Protein AF-A0A0D6L8Y7-F1 (afdb_monomer_lite)

Secondary structure (DSSP, 8-state):
-----HHHHHHHHHHHHH--BTTBPPHHHHHHT-S---HHHHHTT--SS-STTHHHHHT--S--S-SS---PPPGGGG-S--EEEEE-TTTTTSSS---EEEEES--SEE---TTTS-HHHHTHHHHHHHHHHHHHHH-GGGGT--TTT-GGGGS--SS---TTSS-----

Organism: NCBI:txid53326

pLDDT: mean 81.98, std 11.63, range [31.14, 92.31]

InterPro domains:
  IPR000726 Glycoside hydrolase, family 19, catalytic [PF00182] (4-63)
  IPR023346 Lysozyme-like domain superfamily [SSF53955] (5-70)

Sequence (171 aa):
MTKMDPPLAMLASLWFYMTPQPPKPSMHNIVIGDWRQSAKNRRAGFSGPIFGPTSLVINNECGGEDAEEPGMLDNFDAVQHNYSWQPDWGNMWKSAACDCEPAQYGGPLPYYDPKIYPSRFAKENDRNRLRCVYSIYKNPGMFRLDEGNAPCLKHKPRIALTKTGFRSGNL

Structure (mmCIF, N/CA/C/O backbone):
data_AF-A0A0D6L8Y7-F1
#
_entry.id   AF-A0A0D6L8Y7-F1
#
loop_
_atom_site.group_PDB
_atom_site.id
_atom_site.type_symbol
_atom_site.label_atom_id
_atom_site.label_alt_id
_atom_site.label_comp_id
_atom_site.label_asym_id
_atom_site.label_entity_id
_atom_site.label_seq_id
_atom_site.pdbx_PDB_ins_code
_atom_site.Cartn_x
_atom_site.Cartn_y
_atom_site.Cartn_z
_atom_site.occupancy
_atom_site.B_iso_or_equiv
_atom_site.auth_seq_id
_atom_site.auth_comp_id
_atom_site.auth_asym_id
_atom_site.auth_atom_id
_atom_site.pdbx_PDB_model_num
ATOM 1 N N . MET A 1 1 ? 30.171 12.194 9.953 1.00 43.72 1 MET A N 1
ATOM 2 C CA . MET A 1 1 ? 28.932 11.492 9.553 1.00 43.72 1 MET A CA 1
ATOM 3 C C . MET A 1 1 ? 28.390 10.796 10.798 1.00 43.72 1 MET A C 1
ATOM 5 O O . MET A 1 1 ? 28.904 9.758 11.178 1.00 43.72 1 MET A O 1
ATOM 9 N N . THR A 1 2 ? 27.496 11.442 11.548 1.00 62.97 2 THR A N 1
ATOM 10 C CA . THR A 1 2 ? 27.212 11.084 12.955 1.00 62.97 2 THR A CA 1
ATOM 11 C C . THR A 1 2 ? 25.719 10.937 13.218 1.00 62.97 2 THR A C 1
ATOM 13 O O . THR A 1 2 ? 25.128 11.744 13.926 1.00 62.97 2 THR A O 1
ATOM 16 N N . LYS A 1 3 ? 25.115 9.885 12.659 1.00 56.78 3 LYS A N 1
ATOM 17 C CA . LYS A 1 3 ? 23.929 9.221 13.223 1.00 56.78 3 LYS A CA 1
ATOM 18 C C . LYS A 1 3 ? 23.818 7.822 12.614 1.00 56.78 3 LYS A C 1
ATOM 20 O O . LYS A 1 3 ? 23.280 7.645 11.530 1.00 56.78 3 LYS A O 1
ATOM 25 N N . MET A 1 4 ? 24.394 6.845 13.307 1.00 65.56 4 MET A N 1
ATOM 26 C CA . MET A 1 4 ? 24.243 5.422 13.007 1.00 65.56 4 MET A CA 1
ATOM 27 C C . MET A 1 4 ? 23.155 4.896 13.933 1.00 65.56 4 MET A C 1
ATOM 29 O O . MET A 1 4 ? 23.449 4.401 15.013 1.00 65.56 4 MET A O 1
ATOM 33 N N . ASP A 1 5 ? 21.900 5.093 13.549 1.00 81.31 5 ASP A N 1
ATOM 34 C CA . ASP A 1 5 ? 20.795 4.307 14.089 1.00 81.31 5 ASP A CA 1
ATOM 35 C C . ASP A 1 5 ? 20.555 3.191 13.059 1.00 81.31 5 ASP A C 1
ATOM 37 O O . ASP A 1 5 ? 19.963 3.462 12.010 1.00 81.31 5 ASP A O 1
ATOM 41 N N . PRO A 1 6 ? 21.120 1.979 13.257 1.00 83.50 6 PRO A N 1
ATOM 42 C CA . PRO A 1 6 ? 21.091 0.939 12.232 1.00 83.50 6 PRO A CA 1
ATOM 43 C C . PRO A 1 6 ? 19.665 0.547 11.812 1.00 83.50 6 PRO A C 1
ATOM 45 O O . PRO A 1 6 ? 19.430 0.432 10.607 1.00 83.50 6 PRO A O 1
ATOM 48 N N . PRO A 1 7 ? 18.691 0.408 12.738 1.00 86.19 7 PRO A N 1
ATOM 49 C CA . PRO A 1 7 ? 17.283 0.280 12.376 1.00 86.19 7 PRO A CA 1
ATOM 50 C C . PRO A 1 7 ? 16.780 1.400 11.462 1.00 86.19 7 PRO A C 1
ATOM 52 O O . PRO A 1 7 ? 16.169 1.115 10.434 1.00 86.19 7 PRO A O 1
ATOM 55 N N . LEU A 1 8 ? 17.058 2.665 11.790 1.00 81.44 8 LEU A N 1
ATOM 56 C CA . LEU A 1 8 ? 16.591 3.796 10.987 1.00 81.44 8 LEU A CA 1
ATOM 57 C C . LEU A 1 8 ? 17.224 3.817 9.590 1.00 81.44 8 LEU A C 1
ATOM 59 O O . LEU A 1 8 ? 16.528 4.058 8.607 1.00 81.44 8 LEU A O 1
ATOM 63 N N . ALA A 1 9 ? 18.522 3.527 9.489 1.00 86.38 9 ALA A N 1
ATOM 64 C CA . ALA A 1 9 ? 19.220 3.439 8.210 1.00 86.38 9 ALA A CA 1
ATOM 65 C C . ALA A 1 9 ? 18.652 2.311 7.334 1.00 86.38 9 ALA A C 1
ATOM 67 O O . ALA A 1 9 ? 18.426 2.509 6.143 1.00 86.38 9 ALA A O 1
ATOM 68 N N . MET A 1 10 ? 18.351 1.149 7.924 1.00 87.38 10 MET A N 1
ATOM 69 C CA . MET A 1 10 ? 17.734 0.038 7.199 1.00 87.38 10 MET A CA 1
ATOM 70 C C . MET A 1 10 ? 16.315 0.379 6.727 1.00 87.38 10 MET A C 1
ATOM 72 O O . MET A 1 10 ? 15.960 0.089 5.587 1.00 87.38 10 MET A O 1
ATOM 76 N N . LEU A 1 11 ? 15.514 1.035 7.573 1.00 86.19 11 LEU A N 1
ATOM 77 C CA . LEU A 1 11 ? 14.171 1.489 7.204 1.00 86.19 11 LEU A CA 1
ATOM 78 C C . LEU A 1 11 ? 14.208 2.529 6.079 1.00 86.19 11 LEU A C 1
ATOM 80 O O . LEU A 1 11 ? 13.386 2.454 5.172 1.00 86.19 11 LEU A O 1
ATOM 84 N N . ALA A 1 12 ? 15.170 3.455 6.101 1.00 83.19 12 ALA A N 1
ATOM 85 C CA . ALA A 1 12 ? 15.354 4.434 5.033 1.00 83.19 12 ALA A CA 1
ATOM 86 C C . ALA A 1 12 ? 15.752 3.765 3.705 1.00 83.19 12 ALA A C 1
ATOM 88 O O . ALA A 1 12 ? 15.173 4.079 2.665 1.00 83.19 12 ALA A O 1
ATOM 89 N N . SER A 1 13 ? 16.674 2.798 3.740 1.00 87.81 13 SER A N 1
ATOM 90 C CA . SER A 1 13 ? 17.061 2.013 2.561 1.00 87.81 13 SER A CA 1
ATOM 91 C C . SER A 1 13 ? 15.894 1.199 2.003 1.00 87.81 13 SER A C 1
ATOM 93 O O . SER A 1 13 ? 15.681 1.176 0.793 1.00 87.81 13 SER A O 1
ATOM 95 N N . LEU A 1 14 ? 15.100 0.565 2.872 1.00 89.19 14 LEU A N 1
ATOM 96 C CA . LEU A 1 14 ? 13.915 -0.182 2.453 1.00 89.19 14 LEU A CA 1
ATOM 97 C C . LEU A 1 14 ? 12.847 0.748 1.873 1.00 89.19 14 LEU A C 1
ATOM 99 O O . LEU A 1 14 ? 12.248 0.434 0.850 1.00 89.19 14 LEU A O 1
ATOM 103 N N . TRP A 1 15 ? 12.633 1.908 2.490 1.00 84.06 15 TRP A N 1
ATOM 104 C CA . TRP A 1 15 ? 11.733 2.924 1.961 1.00 84.06 15 TRP A CA 1
ATOM 105 C C . TRP A 1 15 ? 12.163 3.366 0.558 1.00 84.06 15 TRP A C 1
ATOM 107 O O . TRP A 1 15 ? 11.332 3.358 -0.347 1.00 84.06 15 TRP A O 1
ATOM 117 N N . PHE A 1 16 ? 13.450 3.657 0.342 1.00 86.75 16 PHE A N 1
ATOM 118 C CA . PHE A 1 16 ? 13.981 4.003 -0.981 1.00 86.75 16 PHE A CA 1
ATOM 119 C C . PHE A 1 16 ? 13.784 2.866 -1.997 1.00 86.75 16 PHE A C 1
ATOM 121 O O . PHE A 1 16 ? 13.360 3.106 -3.123 1.00 86.75 16 PHE A O 1
ATOM 128 N N . TYR A 1 17 ? 14.030 1.619 -1.588 1.00 88.94 17 TYR A N 1
ATOM 129 C CA . TYR A 1 17 ? 13.876 0.438 -2.440 1.00 88.94 17 TYR A CA 1
ATOM 130 C C . TYR A 1 17 ? 12.418 0.186 -2.873 1.00 88.94 17 TYR A C 1
ATOM 132 O O . TYR A 1 17 ? 12.170 -0.240 -4.005 1.00 88.94 17 TYR A O 1
ATOM 140 N N . MET A 1 18 ? 11.457 0.456 -1.984 1.00 85.44 18 MET A N 1
ATOM 141 C CA . MET A 1 18 ? 10.030 0.183 -2.197 1.00 85.44 18 MET A CA 1
ATOM 142 C C . MET A 1 18 ? 9.260 1.355 -2.818 1.00 85.44 18 MET A C 1
ATOM 144 O O . MET A 1 18 ? 8.208 1.132 -3.414 1.00 85.44 18 MET A O 1
ATOM 148 N N . THR A 1 19 ? 9.749 2.589 -2.683 1.00 82.06 19 THR A N 1
ATOM 149 C CA . THR A 1 19 ? 8.983 3.788 -3.052 1.00 82.06 19 THR A CA 1
ATOM 150 C C . THR A 1 19 ? 9.302 4.227 -4.484 1.00 82.06 19 THR A C 1
ATOM 152 O O . THR A 1 19 ? 10.443 4.601 -4.759 1.00 82.06 19 THR A O 1
ATOM 155 N N . PRO A 1 20 ? 8.328 4.215 -5.413 1.00 83.69 20 PRO A N 1
ATOM 156 C CA . PRO A 1 20 ? 8.529 4.762 -6.752 1.00 83.69 20 PRO A CA 1
ATOM 157 C C . PRO A 1 20 ? 8.717 6.286 -6.688 1.00 83.69 20 PRO A C 1
ATOM 159 O O . PRO A 1 20 ? 8.063 6.970 -5.902 1.00 83.69 20 PRO A O 1
ATOM 162 N N . GLN A 1 21 ? 9.594 6.822 -7.536 1.00 77.88 21 GLN A N 1
ATOM 163 C CA . GLN A 1 21 ? 9.851 8.260 -7.664 1.00 77.88 21 GLN A CA 1
ATOM 164 C C . GLN A 1 21 ? 9.550 8.686 -9.104 1.00 77.88 21 GLN A C 1
ATOM 166 O O . GLN A 1 21 ? 10.441 8.573 -9.949 1.00 77.88 21 GLN A O 1
ATOM 171 N N . PRO A 1 22 ? 8.321 9.146 -9.416 1.00 77.75 22 PRO A N 1
ATOM 172 C CA . PRO A 1 22 ? 7.918 9.494 -10.776 1.00 77.75 22 PRO A CA 1
ATOM 173 C C . PRO A 1 22 ? 8.947 10.361 -11.520 1.00 77.75 22 PRO A C 1
ATOM 175 O O . PRO A 1 22 ? 9.400 11.359 -10.959 1.00 77.75 22 PRO A O 1
ATOM 178 N N . PRO A 1 23 ? 9.331 10.009 -12.764 1.00 81.56 23 PRO A N 1
ATOM 179 C CA . PRO A 1 23 ? 8.792 8.942 -13.617 1.00 81.56 23 PRO A CA 1
ATOM 180 C C . PRO A 1 23 ? 9.394 7.544 -13.381 1.00 81.56 23 PRO A C 1
ATOM 182 O O . PRO A 1 23 ? 9.039 6.623 -14.106 1.00 81.56 23 PRO A O 1
ATOM 185 N N . LYS A 1 24 ? 10.303 7.357 -12.415 1.00 85.56 24 LYS A N 1
ATOM 186 C CA . LYS A 1 24 ? 11.024 6.097 -12.166 1.00 85.56 24 LYS A CA 1
ATOM 187 C C . LYS A 1 24 ? 10.194 5.100 -11.330 1.00 85.56 24 LYS A C 1
ATOM 189 O O . LYS A 1 24 ? 9.625 5.496 -10.306 1.00 85.56 24 LYS A O 1
ATOM 194 N N . PRO A 1 25 ? 10.146 3.806 -11.707 1.00 87.25 25 PRO A N 1
ATOM 195 C CA . PRO A 1 25 ? 9.561 2.764 -10.862 1.00 87.25 25 PRO A CA 1
ATOM 196 C C . PRO A 1 25 ? 10.403 2.536 -9.594 1.00 87.25 25 PRO A C 1
ATOM 198 O O . PRO A 1 25 ? 11.556 2.964 -9.513 1.00 87.25 25 PRO A O 1
ATOM 201 N N . SER A 1 26 ? 9.843 1.842 -8.599 1.00 89.75 26 SER A N 1
ATOM 202 C CA . SER A 1 26 ? 10.626 1.378 -7.447 1.00 89.75 26 SER A CA 1
ATOM 203 C C . SER A 1 26 ? 11.575 0.253 -7.867 1.00 89.75 26 SER A C 1
ATOM 205 O O . SER A 1 26 ? 11.269 -0.527 -8.772 1.00 89.75 26 SER A O 1
ATOM 207 N N . MET A 1 27 ? 12.720 0.123 -7.190 1.00 91.12 27 MET A N 1
ATOM 208 C CA . MET A 1 27 ? 13.654 -0.977 -7.462 1.00 91.12 27 MET A CA 1
ATOM 209 C C . MET A 1 27 ? 12.995 -2.341 -7.236 1.00 91.12 27 MET A C 1
ATOM 211 O O . MET A 1 27 ? 13.237 -3.274 -8.000 1.00 91.12 27 MET A O 1
ATOM 215 N N . HIS A 1 28 ? 12.134 -2.442 -6.220 1.00 90.81 28 HIS A N 1
ATOM 216 C CA . HIS A 1 28 ? 11.338 -3.636 -5.960 1.00 90.81 28 HIS A CA 1
ATOM 217 C C . HIS A 1 28 ? 10.530 -4.064 -7.189 1.00 90.81 28 HIS A C 1
ATOM 219 O O . HIS A 1 28 ? 10.652 -5.207 -7.620 1.00 90.81 28 HIS A O 1
ATOM 225 N N . ASN A 1 29 ? 9.774 -3.143 -7.793 1.00 88.25 29 ASN A N 1
ATOM 226 C CA . ASN A 1 29 ? 8.924 -3.419 -8.951 1.00 88.25 29 ASN A CA 1
ATOM 227 C C . ASN A 1 29 ? 9.716 -3.926 -10.162 1.00 88.25 29 ASN A C 1
ATOM 229 O O . ASN A 1 29 ? 9.287 -4.864 -10.829 1.00 88.25 29 ASN A O 1
ATOM 233 N N . ILE A 1 30 ? 10.910 -3.379 -10.404 1.00 89.38 30 ILE A N 1
ATOM 234 C CA . ILE A 1 30 ? 11.794 -3.851 -11.480 1.00 89.38 30 ILE A CA 1
ATOM 235 C C . ILE A 1 30 ? 12.240 -5.298 -11.217 1.00 89.38 30 ILE A C 1
ATOM 237 O O . ILE A 1 30 ? 12.160 -6.155 -12.100 1.00 89.38 30 ILE A O 1
ATOM 241 N N . VAL A 1 31 ? 12.670 -5.585 -9.984 1.00 90.06 31 VAL A N 1
ATOM 242 C CA . VAL A 1 31 ? 13.193 -6.902 -9.592 1.00 90.06 31 VAL A CA 1
ATOM 243 C C . VAL A 1 31 ? 12.109 -7.976 -9.586 1.00 90.06 31 VAL A C 1
ATOM 245 O O . VAL A 1 31 ? 12.412 -9.116 -9.922 1.00 90.06 31 VAL A O 1
ATOM 248 N N . ILE A 1 32 ? 10.859 -7.642 -9.254 1.00 87.88 32 ILE A N 1
ATOM 249 C CA . ILE A 1 32 ? 9.738 -8.594 -9.339 1.00 87.88 32 ILE A CA 1
ATOM 250 C C . ILE A 1 32 ? 9.106 -8.658 -10.740 1.00 87.88 32 ILE A C 1
ATOM 252 O O . ILE A 1 32 ? 8.267 -9.519 -10.987 1.00 87.88 32 ILE A O 1
ATOM 256 N N . GLY A 1 33 ? 9.517 -7.780 -11.663 1.00 86.69 33 GLY A N 1
ATOM 257 C CA . GLY A 1 33 ? 9.008 -7.714 -13.036 1.00 86.69 33 GLY A CA 1
ATOM 258 C C . GLY A 1 33 ? 7.695 -6.943 -13.214 1.00 86.69 33 GLY A C 1
ATOM 259 O O . GLY A 1 33 ? 7.149 -6.940 -14.313 1.00 86.69 33 GLY A O 1
ATOM 260 N N . ASP A 1 34 ? 7.223 -6.260 -12.173 1.00 85.06 34 ASP A N 1
ATOM 261 C CA . ASP A 1 34 ? 5.985 -5.473 -12.140 1.00 85.06 34 ASP A CA 1
ATOM 262 C C . ASP A 1 34 ? 6.251 -3.994 -12.475 1.00 85.06 34 ASP A C 1
ATOM 264 O O . ASP A 1 34 ? 6.086 -3.081 -11.664 1.00 85.06 34 ASP A O 1
ATOM 268 N N . TRP A 1 35 ? 6.774 -3.755 -13.677 1.00 86.44 35 TRP A N 1
ATOM 269 C CA . TRP A 1 35 ? 7.117 -2.424 -14.180 1.00 86.44 35 TRP A CA 1
ATOM 270 C C . TRP A 1 35 ? 6.851 -2.338 -15.685 1.00 86.44 35 TRP A C 1
ATOM 272 O O . TRP A 1 35 ? 6.948 -3.332 -16.412 1.00 86.44 35 TRP A O 1
ATOM 282 N N . ARG A 1 36 ? 6.505 -1.145 -16.176 1.00 86.62 36 ARG A N 1
ATOM 283 C CA . ARG A 1 36 ? 6.098 -0.934 -17.570 1.00 86.62 36 ARG A CA 1
ATOM 284 C C . ARG A 1 36 ? 7.318 -0.639 -18.436 1.00 86.62 36 ARG A C 1
ATOM 286 O O . ARG A 1 36 ? 7.711 0.509 -18.591 1.00 86.62 36 ARG A O 1
ATOM 293 N N . GLN A 1 37 ? 7.920 -1.652 -19.048 1.00 84.75 37 GLN A N 1
ATOM 294 C CA . GLN A 1 37 ? 9.142 -1.427 -19.830 1.00 84.75 37 GLN A CA 1
ATOM 295 C C . GLN A 1 37 ? 8.871 -0.555 -21.067 1.00 84.75 37 GLN A C 1
ATOM 297 O O . GLN A 1 37 ? 7.936 -0.824 -21.832 1.00 84.75 37 GLN A O 1
ATOM 302 N N . SER A 1 38 ? 9.708 0.454 -21.314 1.00 86.88 38 SER A N 1
ATOM 303 C CA . SER A 1 38 ? 9.662 1.219 -22.566 1.00 86.88 38 SER A CA 1
ATOM 304 C C . SER A 1 38 ? 10.130 0.380 -23.755 1.00 86.88 38 SER A C 1
ATOM 306 O O . SER A 1 38 ? 10.745 -0.684 -23.612 1.00 86.88 38 SER A O 1
ATOM 308 N N . ALA A 1 39 ? 9.860 0.859 -24.970 1.00 87.69 39 ALA A N 1
ATOM 309 C CA . ALA A 1 39 ? 10.358 0.204 -26.175 1.00 87.69 39 ALA A CA 1
ATOM 310 C C . ALA A 1 39 ? 11.897 0.165 -26.220 1.00 87.69 39 ALA A C 1
ATOM 312 O O . ALA A 1 39 ? 12.460 -0.824 -26.694 1.00 87.69 39 ALA A O 1
ATOM 313 N N . LYS A 1 40 ? 12.571 1.201 -25.702 1.00 88.12 40 LYS A N 1
ATOM 314 C CA . LYS A 1 40 ? 14.035 1.263 -25.610 1.00 88.12 40 LYS A CA 1
ATOM 315 C C . LYS A 1 40 ? 14.566 0.247 -24.600 1.00 88.12 40 LYS A C 1
ATOM 317 O O . LYS A 1 40 ? 15.442 -0.537 -24.955 1.00 88.12 40 LYS A O 1
ATOM 322 N N . ASN A 1 41 ? 13.964 0.179 -23.411 1.00 88.06 41 ASN A N 1
ATOM 323 C CA . ASN A 1 41 ? 14.317 -0.809 -22.391 1.00 88.06 41 ASN A CA 1
ATOM 324 C C . ASN A 1 41 ? 14.145 -2.247 -22.913 1.00 88.06 41 ASN A C 1
ATOM 326 O O . ASN A 1 41 ? 15.068 -3.052 -22.811 1.00 88.06 41 ASN A O 1
ATOM 330 N N . ARG A 1 42 ? 13.031 -2.556 -23.594 1.00 87.25 42 ARG A N 1
ATOM 331 C CA . ARG A 1 42 ? 12.829 -3.881 -24.213 1.00 87.25 42 ARG A CA 1
ATOM 332 C C . ARG A 1 42 ? 13.878 -4.219 -25.274 1.00 87.25 42 ARG A C 1
ATOM 334 O O . ARG A 1 42 ? 14.353 -5.349 -25.310 1.00 87.25 42 ARG A O 1
ATOM 341 N N . ARG A 1 43 ? 14.256 -3.261 -26.130 1.00 87.75 43 ARG A N 1
ATOM 342 C CA . ARG A 1 43 ? 15.302 -3.458 -27.156 1.00 87.75 43 ARG A CA 1
ATOM 343 C C . ARG A 1 43 ? 16.686 -3.672 -26.548 1.00 87.75 43 ARG A C 1
ATOM 345 O O . ARG A 1 43 ? 17.476 -4.413 -27.119 1.00 87.75 43 ARG A O 1
ATOM 352 N N . ALA A 1 44 ? 16.955 -3.057 -25.399 1.00 86.31 44 ALA A N 1
ATOM 353 C CA . ALA A 1 44 ? 18.181 -3.250 -24.631 1.00 86.31 44 ALA A CA 1
ATOM 354 C C . ALA A 1 44 ? 18.202 -4.569 -23.826 1.00 86.31 44 ALA A C 1
ATOM 356 O O . ALA A 1 44 ? 19.180 -4.852 -23.143 1.00 86.31 44 ALA A O 1
ATOM 357 N N . GLY A 1 45 ? 17.143 -5.386 -23.895 1.00 86.50 45 GLY A N 1
ATOM 358 C CA . GLY A 1 45 ? 17.030 -6.642 -23.144 1.00 86.50 45 GLY A CA 1
ATOM 359 C C . GLY A 1 45 ? 16.511 -6.477 -21.712 1.00 86.50 45 GLY A C 1
ATOM 360 O O . GLY A 1 45 ? 16.428 -7.454 -20.970 1.00 86.50 45 GLY A O 1
ATOM 361 N N . PHE A 1 46 ? 16.108 -5.269 -21.315 1.00 88.69 46 PHE A N 1
ATOM 362 C CA . PHE A 1 46 ? 15.507 -5.003 -20.013 1.00 88.69 46 PHE A CA 1
ATOM 363 C C . PHE A 1 46 ? 14.007 -5.315 -20.049 1.00 88.69 46 PHE A C 1
ATOM 365 O O . PHE A 1 46 ? 13.172 -4.442 -20.284 1.00 88.69 46 PHE A O 1
ATOM 372 N N . SER A 1 47 ? 13.666 -6.588 -19.840 1.00 85.81 47 SER A N 1
ATOM 373 C CA . SER A 1 47 ? 12.283 -7.079 -19.779 1.00 85.81 47 SER A CA 1
ATOM 374 C C . SER A 1 47 ? 12.088 -8.066 -18.629 1.00 85.81 47 SER A C 1
ATOM 376 O O . SER A 1 47 ? 13.014 -8.798 -18.285 1.00 85.81 47 SER A O 1
ATOM 378 N N . GLY A 1 48 ? 10.886 -8.089 -18.044 1.00 86.19 48 GLY A N 1
ATOM 379 C CA . GLY A 1 48 ? 10.563 -8.977 -16.926 1.00 86.19 48 GLY A CA 1
ATOM 380 C C . GLY A 1 48 ? 11.326 -8.642 -15.632 1.00 86.19 48 GLY A C 1
ATOM 381 O O . GLY A 1 48 ? 11.703 -7.481 -15.433 1.00 86.19 48 GLY A O 1
ATOM 382 N N . PRO A 1 49 ? 11.522 -9.635 -14.743 1.00 89.69 49 PRO A N 1
ATOM 383 C CA . PRO A 1 49 ? 12.325 -9.514 -13.522 1.00 89.69 49 PRO A CA 1
ATOM 384 C C . PRO A 1 49 ? 13.817 -9.338 -13.860 1.00 89.69 49 PRO A C 1
ATOM 386 O O . PRO A 1 49 ? 14.479 -10.293 -14.269 1.00 89.69 49 PRO A O 1
ATOM 389 N N . ILE A 1 50 ? 14.361 -8.123 -13.729 1.00 89.25 50 ILE A N 1
ATOM 390 C CA . ILE A 1 50 ? 15.734 -7.805 -14.169 1.00 89.25 50 ILE A CA 1
ATOM 391 C C . ILE A 1 50 ? 16.410 -6.791 -13.233 1.00 89.25 50 ILE A C 1
ATOM 393 O O . ILE A 1 50 ? 15.779 -5.860 -12.751 1.00 89.25 50 ILE A O 1
ATOM 397 N N . PHE A 1 51 ? 17.709 -6.947 -12.959 1.00 88.69 51 PHE A N 1
ATOM 398 C CA . PHE A 1 51 ? 18.428 -6.056 -12.034 1.00 88.69 51 PHE A CA 1
ATOM 399 C C . PHE A 1 51 ? 18.937 -4.762 -12.686 1.00 88.69 51 PHE A C 1
ATOM 401 O O . PHE A 1 51 ? 18.939 -3.724 -12.032 1.00 88.69 51 PHE A O 1
ATOM 408 N N . GLY A 1 52 ? 19.343 -4.804 -13.961 1.00 87.25 52 GLY A N 1
ATOM 409 C CA . GLY A 1 52 ? 20.013 -3.690 -14.659 1.00 87.25 52 GLY A CA 1
ATOM 410 C C . GLY A 1 52 ? 19.345 -2.321 -14.456 1.00 87.25 52 GLY A C 1
ATOM 411 O O . GLY A 1 52 ? 19.977 -1.433 -13.888 1.00 87.25 52 GLY A O 1
ATOM 412 N N . PRO A 1 53 ? 18.042 -2.175 -14.765 1.00 88.56 53 PRO A N 1
ATOM 413 C CA . PRO A 1 53 ? 17.331 -0.903 -14.647 1.00 88.56 53 PRO A CA 1
ATOM 414 C C . PRO A 1 53 ? 17.252 -0.313 -13.233 1.00 88.56 53 PRO A C 1
ATOM 416 O O . PRO A 1 53 ? 16.936 0.864 -13.077 1.00 88.56 53 PRO A O 1
ATOM 419 N N . THR A 1 54 ? 17.567 -1.083 -12.184 1.00 86.56 54 THR A N 1
ATOM 420 C CA . THR A 1 54 ? 17.683 -0.530 -10.826 1.00 86.56 54 THR A CA 1
ATOM 421 C C . THR A 1 54 ? 18.850 0.456 -10.693 1.00 86.56 54 THR A C 1
ATOM 423 O O . THR A 1 54 ? 18.768 1.373 -9.875 1.00 86.56 54 THR A O 1
ATOM 426 N N . SER A 1 55 ? 19.881 0.347 -11.543 1.00 86.00 55 SER A N 1
ATOM 427 C CA . SER A 1 55 ? 20.992 1.306 -11.611 1.00 86.00 55 SER A CA 1
ATOM 428 C C . SER A 1 55 ? 20.483 2.715 -11.920 1.00 86.00 55 SER A C 1
ATOM 430 O O . SER A 1 55 ? 20.847 3.666 -11.230 1.00 86.00 55 SER A O 1
ATOM 432 N N . LEU A 1 56 ? 19.541 2.849 -12.863 1.00 85.38 56 LEU A N 1
ATOM 433 C CA . LEU A 1 56 ? 18.878 4.114 -13.204 1.00 85.38 56 LEU A CA 1
ATOM 434 C C . LEU A 1 56 ? 18.102 4.733 -12.027 1.00 85.38 56 LEU A C 1
ATOM 436 O O . LEU A 1 56 ? 18.039 5.964 -11.901 1.00 85.38 56 LEU A O 1
ATOM 440 N N . VAL A 1 57 ? 17.510 3.900 -11.162 1.00 84.00 57 VAL A N 1
ATOM 441 C CA . VAL A 1 57 ? 16.799 4.363 -9.957 1.00 84.00 57 VAL A CA 1
ATOM 442 C C . VAL A 1 57 ? 17.778 4.929 -8.934 1.00 84.00 57 VAL A C 1
ATOM 444 O O . VAL A 1 57 ? 17.520 6.004 -8.399 1.00 84.00 57 VAL A O 1
ATOM 447 N N . ILE A 1 58 ? 18.904 4.245 -8.706 1.00 86.19 58 ILE A N 1
ATOM 448 C CA . ILE A 1 58 ? 19.937 4.677 -7.759 1.00 86.19 58 ILE A CA 1
ATOM 449 C C . ILE A 1 58 ? 20.630 5.949 -8.261 1.00 86.19 58 ILE A C 1
ATOM 451 O O . ILE A 1 58 ? 20.550 6.980 -7.596 1.00 86.19 58 ILE A O 1
ATOM 455 N N . ASN A 1 59 ? 21.321 5.878 -9.406 1.00 83.38 59 ASN A N 1
ATOM 456 C CA . ASN A 1 59 ? 22.137 6.993 -9.907 1.00 83.38 59 ASN A CA 1
ATOM 457 C C . ASN A 1 59 ? 22.536 6.915 -11.400 1.00 83.38 59 ASN A C 1
ATOM 459 O O . ASN A 1 59 ? 23.373 7.684 -11.857 1.00 83.38 59 ASN A O 1
ATOM 463 N N . ASN A 1 60 ? 21.942 6.012 -12.181 1.00 84.12 60 ASN A N 1
ATOM 464 C CA . ASN A 1 60 ? 22.214 5.843 -13.613 1.00 84.12 60 ASN A CA 1
ATOM 465 C C . ASN A 1 60 ? 23.696 5.602 -13.961 1.00 84.12 60 ASN A C 1
ATOM 467 O O . ASN A 1 60 ? 24.267 6.289 -14.806 1.00 84.12 60 ASN A O 1
ATOM 471 N N . GLU A 1 61 ? 24.332 4.633 -13.303 1.00 82.00 61 GLU A N 1
ATOM 472 C CA . GLU A 1 61 ? 25.784 4.424 -13.423 1.00 82.00 61 GLU A CA 1
ATOM 473 C C . GLU A 1 61 ? 26.184 3.541 -14.613 1.00 82.00 61 GLU A C 1
ATOM 475 O O . GLU A 1 61 ? 27.330 3.590 -15.057 1.00 82.00 61 GLU A O 1
ATOM 480 N N . CYS A 1 62 ? 25.263 2.715 -15.123 1.00 78.31 62 CYS A N 1
ATOM 481 C CA . CYS A 1 62 ? 25.585 1.649 -16.080 1.00 78.31 62 CYS A CA 1
ATOM 482 C C . CYS A 1 62 ? 25.212 1.971 -17.536 1.00 78.31 62 CYS A C 1
ATOM 484 O O . CYS A 1 62 ? 25.843 1.430 -18.443 1.00 78.31 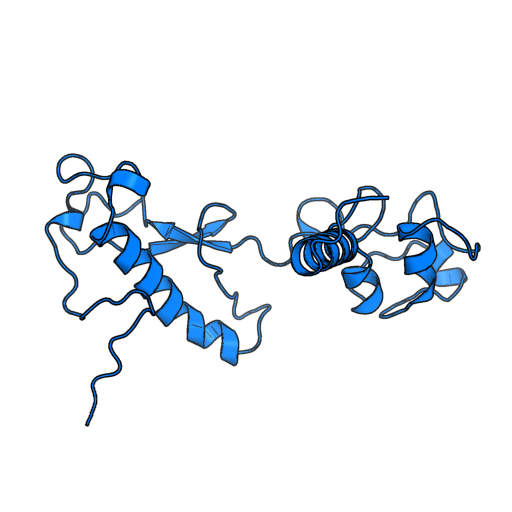62 CYS A O 1
ATOM 486 N N . GLY A 1 63 ? 24.259 2.880 -17.763 1.00 76.62 63 GLY A N 1
ATOM 487 C CA . GLY A 1 63 ? 23.838 3.319 -19.092 1.00 76.62 63 GLY A CA 1
ATOM 488 C C . GLY A 1 63 ? 23.115 2.244 -19.922 1.00 76.62 63 GLY A C 1
ATOM 489 O O . GLY A 1 63 ? 23.206 1.042 -19.687 1.00 76.62 63 GLY A O 1
ATOM 490 N N . GLY A 1 64 ? 22.399 2.694 -20.958 1.00 79.75 64 GLY A N 1
ATOM 491 C CA . GLY A 1 64 ? 21.595 1.831 -21.837 1.00 79.75 64 GLY A CA 1
ATOM 492 C C . GLY A 1 64 ? 20.110 1.791 -21.472 1.00 79.75 64 GLY A C 1
ATOM 493 O O . GLY A 1 64 ? 19.283 1.462 -22.324 1.00 79.75 64 GLY A O 1
ATOM 494 N N . GLU A 1 65 ? 19.754 2.203 -20.258 1.00 83.62 65 GLU A N 1
ATOM 495 C CA . GLU A 1 65 ? 18.372 2.365 -19.832 1.00 83.62 65 GLU A CA 1
ATOM 496 C C . GLU A 1 65 ? 17.693 3.577 -20.495 1.00 83.62 65 GLU A C 1
ATOM 498 O O . GLU A 1 65 ? 18.306 4.514 -21.033 1.00 83.62 65 GLU A O 1
ATOM 503 N N . ASP A 1 66 ? 16.369 3.557 -20.478 1.00 85.19 66 ASP A N 1
ATOM 504 C CA . ASP A 1 66 ? 15.548 4.689 -20.873 1.00 85.19 66 ASP A CA 1
ATOM 505 C C . ASP A 1 66 ? 15.369 5.674 -19.715 1.00 85.19 66 ASP A C 1
ATOM 507 O O . ASP A 1 66 ? 14.655 5.389 -18.758 1.00 85.19 66 ASP A O 1
ATOM 511 N N . ALA A 1 67 ? 16.031 6.830 -19.792 1.00 81.62 67 ALA A N 1
ATOM 512 C CA . ALA A 1 67 ? 15.903 7.883 -18.789 1.00 81.62 67 ALA A CA 1
ATOM 513 C C . ALA A 1 67 ? 14.601 8.693 -18.931 1.00 81.62 67 ALA A C 1
ATOM 515 O O . ALA A 1 67 ? 14.185 9.328 -17.962 1.00 81.62 67 ALA A O 1
ATOM 516 N N . GLU A 1 68 ? 13.974 8.676 -20.112 1.00 82.19 68 GLU A N 1
ATOM 517 C CA . GLU A 1 68 ? 12.745 9.423 -20.402 1.00 82.19 68 GLU A CA 1
ATOM 518 C C . GLU A 1 68 ? 11.515 8.597 -20.016 1.00 82.19 68 GLU A C 1
ATOM 520 O O . GLU A 1 68 ? 10.640 9.079 -19.298 1.00 82.19 68 GLU A O 1
ATOM 525 N N . GLU A 1 69 ? 11.502 7.318 -20.404 1.00 81.44 69 GLU A N 1
ATOM 526 C CA . GLU A 1 69 ? 10.468 6.345 -20.037 1.00 81.44 69 GLU A CA 1
ATOM 527 C C . GLU A 1 69 ? 11.056 5.187 -19.201 1.00 81.44 69 GLU A C 1
ATOM 529 O O . GLU A 1 69 ? 11.110 4.034 -19.640 1.00 81.44 69 GLU A O 1
ATOM 534 N N . PRO A 1 70 ? 11.489 5.444 -17.956 1.00 78.00 70 PRO A N 1
ATOM 535 C CA . PRO A 1 70 ? 12.130 4.435 -17.106 1.00 78.00 70 PRO A CA 1
ATOM 536 C C . PRO A 1 70 ? 11.173 3.328 -16.639 1.00 78.00 70 PRO A C 1
ATOM 538 O O . PRO A 1 70 ? 11.612 2.326 -16.080 1.00 78.00 70 PRO A O 1
ATOM 541 N N . GLY A 1 71 ? 9.872 3.484 -16.891 1.00 76.56 71 GLY A N 1
ATOM 542 C CA . GLY A 1 71 ? 8.894 2.408 -16.802 1.00 76.56 71 GLY A CA 1
ATOM 543 C C . GLY A 1 71 ? 8.100 2.325 -15.505 1.00 76.56 71 GLY A C 1
ATOM 544 O O . GLY A 1 71 ? 7.803 1.229 -15.026 1.00 76.56 71 GLY A O 1
ATOM 545 N N . MET A 1 72 ? 7.748 3.476 -14.927 1.00 76.69 72 MET A N 1
ATOM 546 C CA . MET A 1 72 ? 6.761 3.541 -13.846 1.00 76.69 72 MET A CA 1
ATOM 547 C C . MET A 1 72 ? 5.401 3.000 -14.306 1.00 76.69 72 MET A C 1
ATOM 549 O O . MET A 1 72 ? 5.013 3.140 -15.465 1.00 76.69 72 MET A O 1
ATOM 553 N N . LEU A 1 73 ? 4.707 2.336 -13.383 1.00 68.50 73 LEU A N 1
ATOM 554 C CA . LEU A 1 73 ? 3.297 1.989 -13.531 1.00 68.50 73 LEU A CA 1
ATOM 555 C C . LEU A 1 73 ? 2.475 3.272 -13.394 1.00 68.50 73 LEU A C 1
ATOM 557 O O . LEU A 1 73 ? 2.617 3.966 -12.391 1.00 68.50 73 LEU A O 1
ATOM 561 N N . ASP A 1 74 ? 1.646 3.591 -14.383 1.00 61.72 74 ASP A N 1
ATOM 562 C CA . ASP A 1 74 ? 0.886 4.841 -14.396 1.00 61.72 74 ASP A CA 1
ATOM 563 C C . ASP A 1 74 ? -0.105 4.937 -13.217 1.00 61.72 74 ASP A C 1
ATOM 565 O O . ASP A 1 74 ? -0.721 3.958 -12.801 1.00 61.72 74 ASP A O 1
ATOM 569 N N . ASN A 1 75 ? -0.340 6.155 -12.718 1.00 58.97 75 ASN A N 1
ATOM 570 C CA . ASN A 1 75 ? -1.424 6.465 -11.775 1.00 58.97 75 ASN A CA 1
ATOM 571 C C . ASN A 1 75 ? -1.436 5.573 -10.507 1.00 58.97 75 ASN A C 1
ATOM 573 O O . ASN A 1 75 ? -0.418 5.395 -9.839 1.00 58.97 75 ASN A O 1
ATOM 577 N N . PHE A 1 76 ? -2.608 5.054 -10.127 1.00 50.16 76 PHE A N 1
ATOM 578 C CA . PHE A 1 76 ? -2.787 4.170 -8.974 1.00 50.16 76 PHE A CA 1
ATOM 579 C C . PHE A 1 76 ? -2.361 2.718 -9.253 1.00 50.16 76 PHE A C 1
ATOM 581 O O . PHE A 1 76 ? -2.402 1.915 -8.324 1.00 50.16 76 PHE A O 1
ATOM 588 N N . ASP A 1 77 ? -1.895 2.380 -10.462 1.00 53.94 77 ASP A N 1
ATOM 589 C CA . ASP A 1 77 ? -1.443 1.020 -10.802 1.00 53.94 77 ASP A CA 1
ATOM 590 C C . ASP A 1 77 ? -0.136 0.660 -10.069 1.00 53.94 77 ASP A C 1
ATOM 592 O O . ASP A 1 77 ? 0.164 -0.510 -9.834 1.00 53.94 77 ASP A O 1
ATOM 596 N N . ALA A 1 78 ? 0.620 1.667 -9.610 1.00 56.16 78 ALA A N 1
ATOM 597 C CA . ALA A 1 78 ? 1.738 1.476 -8.686 1.00 56.16 78 ALA A CA 1
ATOM 598 C C . ALA A 1 78 ? 1.291 1.047 -7.272 1.00 56.16 78 ALA A C 1
ATOM 600 O O . ALA A 1 78 ? 2.088 0.497 -6.510 1.00 56.16 78 ALA A O 1
ATOM 601 N N . VAL A 1 79 ? 0.022 1.270 -6.909 1.00 57.81 79 VAL A N 1
ATOM 602 C CA . VAL A 1 79 ? -0.578 0.808 -5.653 1.00 57.81 79 VAL A CA 1
ATOM 603 C C . VAL A 1 79 ? -1.355 -0.472 -5.937 1.00 57.81 79 VAL A C 1
ATOM 605 O O . VAL A 1 79 ? -2.583 -0.494 -5.947 1.00 57.81 79 VAL A O 1
ATOM 608 N N . GLN A 1 80 ? -0.611 -1.564 -6.125 1.00 58.47 80 GLN A N 1
ATOM 609 C CA . GLN A 1 80 ? -1.146 -2.911 -6.379 1.00 58.47 80 GLN A CA 1
ATOM 610 C C . GLN A 1 80 ? -2.245 -3.313 -5.378 1.00 58.47 80 GLN A C 1
ATOM 612 O O . GLN A 1 80 ? -3.149 -4.074 -5.706 1.00 58.47 80 GLN A O 1
ATOM 617 N N . HIS A 1 81 ? -2.199 -2.781 -4.152 1.00 66.88 81 HIS A N 1
ATOM 618 C CA . HIS A 1 81 ? -3.227 -2.989 -3.145 1.00 66.88 81 HIS A CA 1
ATOM 619 C C . HIS A 1 81 ? -3.465 -1.730 -2.304 1.00 66.88 81 HIS A C 1
ATOM 621 O O . HIS A 1 81 ? -2.655 -1.391 -1.443 1.00 66.88 81 HIS A O 1
ATOM 627 N N . ASN A 1 82 ? -4.589 -1.045 -2.528 1.00 70.38 82 ASN A N 1
ATOM 628 C CA . ASN A 1 82 ? -4.968 0.153 -1.774 1.00 70.38 82 ASN A CA 1
ATOM 629 C C . ASN A 1 82 ? -6.068 -0.097 -0.731 1.00 70.38 82 ASN A C 1
ATOM 631 O O . ASN A 1 82 ? -6.589 0.866 -0.172 1.00 70.38 82 ASN A O 1
ATOM 635 N N . TYR A 1 83 ? -6.426 -1.353 -0.452 1.00 81.62 83 TYR A N 1
ATOM 636 C CA . TYR A 1 83 ? -7.492 -1.665 0.495 1.00 81.62 83 TYR 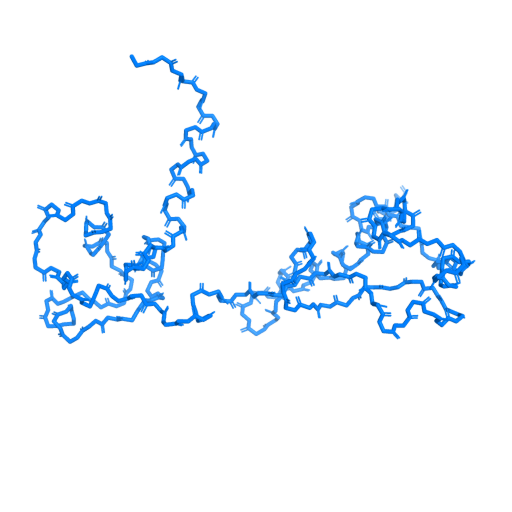A CA 1
ATOM 637 C C . TYR A 1 83 ? -6.971 -1.889 1.912 1.00 81.62 83 TYR A C 1
ATOM 639 O O . TYR A 1 83 ? -5.909 -2.455 2.168 1.00 81.62 83 TYR A O 1
ATOM 647 N N . SER A 1 84 ? -7.765 -1.443 2.871 1.00 86.94 84 SER A N 1
ATOM 648 C CA . SER A 1 84 ? -7.450 -1.542 4.290 1.00 86.94 84 SER A CA 1
ATOM 649 C C . SER A 1 84 ? -8.736 -1.619 5.101 1.00 86.94 84 SER A C 1
ATOM 651 O O . SER A 1 84 ? -9.787 -1.178 4.642 1.00 86.94 84 SER A O 1
ATOM 653 N N . TRP A 1 85 ? -8.669 -2.206 6.292 1.00 89.19 85 TRP A N 1
ATOM 654 C CA . TRP A 1 85 ? -9.820 -2.305 7.186 1.00 89.19 85 TRP A CA 1
ATOM 655 C C . TRP A 1 85 ? -10.078 -0.979 7.889 1.00 89.19 85 TRP A C 1
ATOM 657 O O . TRP A 1 85 ? -9.216 -0.490 8.624 1.00 89.19 85 TRP A O 1
ATOM 667 N N . GLN A 1 86 ? -11.284 -0.452 7.723 1.00 89.44 86 GLN A N 1
ATOM 668 C CA . GLN A 1 86 ? -11.770 0.748 8.396 1.00 89.44 86 GLN A CA 1
ATOM 669 C C . GLN A 1 86 ? -13.097 0.468 9.114 1.00 89.44 86 GLN A C 1
ATOM 671 O O . GLN A 1 86 ? -13.737 -0.538 8.801 1.00 89.44 86 GLN A O 1
ATOM 676 N N . PRO A 1 87 ? -13.537 1.332 10.049 1.00 90.69 87 PRO A N 1
ATOM 677 C CA . PRO A 1 87 ? -14.898 1.263 10.569 1.00 90.69 87 PRO A CA 1
ATOM 678 C C . PRO A 1 87 ? -15.923 1.301 9.434 1.00 90.69 87 PRO A C 1
ATOM 680 O O . PRO A 1 87 ? -15.773 2.073 8.490 1.00 90.69 87 PRO A O 1
ATOM 683 N N . ASP A 1 88 ? -16.965 0.482 9.536 1.00 91.12 88 ASP A N 1
ATOM 684 C CA . ASP A 1 88 ? -18.095 0.485 8.605 1.00 91.12 88 ASP A CA 1
ATOM 685 C C . ASP A 1 88 ? -18.990 1.699 8.882 1.00 91.12 88 ASP A C 1
ATOM 687 O O . ASP A 1 88 ? -20.041 1.608 9.526 1.00 91.12 88 ASP A O 1
ATOM 691 N N . TRP A 1 89 ? -18.523 2.865 8.428 1.00 87.88 89 TRP A N 1
ATOM 692 C CA . TRP A 1 89 ? -19.160 4.166 8.634 1.00 87.88 89 TRP A CA 1
ATOM 693 C C . TRP A 1 89 ? -20.629 4.162 8.200 1.00 87.88 89 TRP A C 1
ATOM 695 O O . TRP A 1 89 ? -21.477 4.757 8.868 1.00 87.88 89 TRP A O 1
ATOM 705 N N . GLY A 1 90 ? -20.942 3.446 7.114 1.00 87.44 90 GLY A N 1
ATOM 706 C CA . GLY A 1 90 ? -22.287 3.342 6.552 1.00 87.44 90 GLY A CA 1
ATOM 707 C C . GLY A 1 90 ? -23.281 2.610 7.454 1.00 87.44 90 GLY A C 1
ATOM 708 O O . GLY A 1 90 ? -24.487 2.834 7.328 1.00 87.44 90 GLY A O 1
ATOM 709 N N . ASN A 1 91 ? -22.805 1.778 8.387 1.00 89.25 91 ASN A N 1
ATOM 710 C CA . ASN A 1 91 ? -23.646 0.971 9.271 1.00 89.25 91 ASN A CA 1
ATOM 711 C C . ASN A 1 91 ? -23.483 1.280 10.769 1.00 89.25 91 ASN A C 1
ATOM 713 O O . ASN A 1 91 ? -24.190 0.679 11.579 1.00 89.25 91 ASN A O 1
ATOM 717 N N . MET A 1 92 ? -22.645 2.244 11.170 1.00 88.38 92 MET A N 1
ATOM 718 C CA . MET A 1 92 ? -22.420 2.556 12.600 1.00 88.38 92 MET A CA 1
ATOM 719 C C . MET A 1 92 ? -23.655 3.106 13.328 1.00 88.38 92 MET A C 1
ATOM 721 O O . MET A 1 92 ? -23.763 3.002 14.553 1.00 88.38 92 MET A O 1
ATOM 725 N N . TRP A 1 93 ? -24.603 3.673 12.581 1.00 86.19 93 TRP A N 1
ATOM 726 C CA . TRP A 1 93 ? -25.874 4.176 13.105 1.00 86.19 93 TRP A CA 1
ATOM 727 C C . TRP A 1 93 ? -26.890 3.068 13.410 1.00 86.19 93 TRP A C 1
ATOM 729 O O . TRP A 1 93 ? -27.895 3.316 14.078 1.00 86.19 93 TRP A O 1
ATOM 739 N N . LYS A 1 94 ? -26.653 1.840 12.932 1.00 87.75 94 LYS A N 1
ATOM 740 C CA . LYS A 1 94 ? -27.572 0.720 13.136 1.00 87.75 94 LYS A CA 1
ATOM 741 C C . LYS A 1 94 ? -27.520 0.219 14.578 1.00 87.75 94 LYS A C 1
ATOM 743 O O . LYS A 1 94 ? -26.484 0.239 15.241 1.00 87.75 94 LYS A O 1
ATOM 748 N N . SER A 1 95 ? -28.642 -0.324 15.045 1.00 86.38 95 SER A N 1
ATOM 749 C CA . SER A 1 95 ? -28.757 -1.022 16.334 1.00 86.38 95 SER A CA 1
ATOM 750 C C . SER A 1 95 ? -28.187 -2.447 16.262 1.00 86.38 95 SER A C 1
ATOM 752 O O . SER A 1 95 ? -28.867 -3.429 16.547 1.00 86.38 95 SER A O 1
ATOM 754 N N . ALA A 1 96 ? -26.940 -2.562 15.816 1.00 89.00 96 ALA A N 1
ATOM 755 C CA . ALA A 1 96 ? -26.183 -3.803 15.708 1.00 89.00 96 ALA A CA 1
ATOM 756 C C . ALA A 1 96 ? -24.749 -3.560 16.191 1.00 89.00 96 ALA A C 1
ATOM 758 O O . ALA A 1 96 ? -24.356 -2.415 16.387 1.00 89.00 96 ALA A O 1
ATOM 759 N N . ALA A 1 97 ? -23.964 -4.616 16.414 1.00 90.94 97 ALA A N 1
ATOM 760 C CA . ALA A 1 97 ? -22.566 -4.436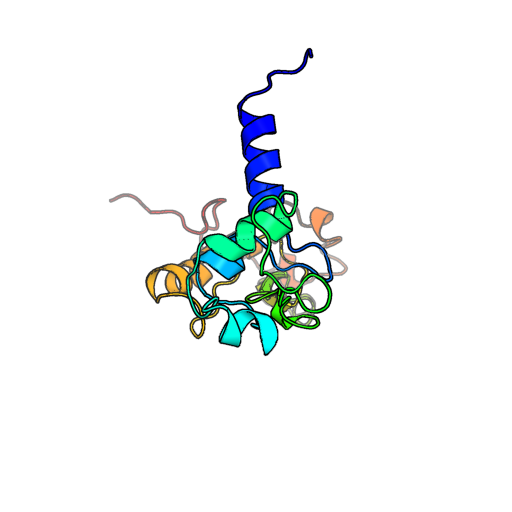 16.801 1.00 90.94 97 ALA A CA 1
ATOM 761 C C . ALA A 1 97 ? -21.778 -3.697 15.711 1.00 90.94 97 ALA A C 1
ATOM 763 O O . ALA A 1 97 ? -22.005 -3.939 14.526 1.00 90.94 97 ALA A O 1
ATOM 764 N N . CYS A 1 98 ? -20.865 -2.808 16.116 1.00 91.12 98 CYS A N 1
ATOM 765 C CA . CYS A 1 98 ? -19.989 -2.106 15.187 1.00 91.12 98 CYS A CA 1
ATOM 766 C C . CYS A 1 98 ? -19.138 -3.113 14.427 1.00 91.12 98 CYS A C 1
ATOM 768 O O . CYS A 1 98 ? -18.672 -4.110 14.992 1.00 91.12 98 CYS A O 1
ATOM 770 N N . ASP A 1 99 ? -18.897 -2.799 13.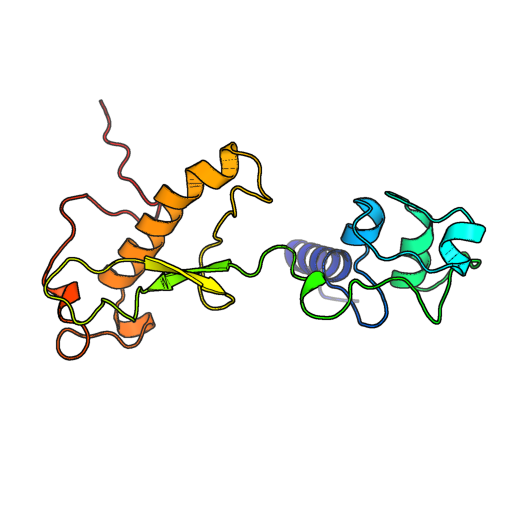164 1.00 92.31 99 ASP A N 1
ATOM 771 C CA . ASP A 1 99 ? -18.131 -3.642 12.273 1.00 92.31 99 ASP A CA 1
ATOM 772 C C . ASP A 1 99 ? -17.106 -2.834 11.476 1.00 92.31 99 ASP A C 1
ATOM 774 O O . ASP A 1 99 ? -17.073 -1.603 11.546 1.00 92.31 99 ASP A O 1
ATOM 778 N N . CYS A 1 100 ? -16.250 -3.545 10.752 1.00 91.00 100 CYS A N 1
ATOM 779 C CA . CYS A 1 100 ? -15.293 -2.978 9.826 1.00 91.00 100 CYS A CA 1
ATOM 780 C C . CYS A 1 100 ? -15.489 -3.527 8.417 1.00 91.00 100 CYS A C 1
ATOM 782 O O . CYS A 1 100 ? -15.799 -4.705 8.231 1.00 91.00 100 CYS A O 1
ATOM 784 N N . GLU A 1 101 ? -15.206 -2.680 7.434 1.00 91.38 101 GLU A N 1
ATOM 785 C CA . GLU A 1 101 ? -15.254 -2.999 6.011 1.00 91.38 101 GLU A CA 1
ATOM 786 C C . GLU A 1 101 ? -13.909 -2.675 5.333 1.00 91.38 101 GLU A C 1
ATOM 788 O O . GLU A 1 101 ? -13.154 -1.822 5.822 1.00 91.38 101 GLU A O 1
ATOM 793 N N . PRO A 1 102 ? -13.556 -3.366 4.234 1.00 89.44 102 PRO A N 1
ATOM 794 C CA . PRO A 1 102 ? -12.405 -2.995 3.429 1.00 89.44 102 PRO A CA 1
ATOM 795 C C . PRO A 1 102 ? -12.719 -1.744 2.603 1.00 89.44 102 PRO A C 1
ATOM 797 O O . PRO A 1 102 ? -13.712 -1.702 1.883 1.00 89.44 102 PRO A O 1
ATOM 800 N N . ALA A 1 103 ? -11.834 -0.752 2.641 1.00 83.75 103 ALA A N 1
ATOM 801 C CA . ALA A 1 103 ? -11.966 0.460 1.841 1.00 83.75 103 ALA A CA 1
ATOM 802 C C . ALA A 1 103 ? -10.649 0.876 1.200 1.00 83.75 103 ALA A C 1
ATOM 804 O O . ALA A 1 103 ? -9.567 0.591 1.726 1.00 83.75 103 ALA A O 1
ATOM 805 N N . GLN A 1 104 ? -10.767 1.561 0.061 1.00 76.12 104 GLN A N 1
ATOM 806 C CA . GLN A 1 104 ? -9.634 2.160 -0.626 1.00 76.12 104 GLN A CA 1
ATOM 807 C C . GLN A 1 104 ? -9.108 3.326 0.204 1.00 76.12 104 GLN A C 1
ATOM 809 O O . GLN A 1 104 ? -9.759 4.359 0.297 1.00 76.12 104 GLN A O 1
ATOM 814 N N . TYR A 1 105 ? -7.918 3.140 0.772 1.00 60.97 105 TYR A N 1
ATOM 815 C CA . TYR A 1 105 ? -7.156 4.144 1.506 1.00 60.97 105 TYR A CA 1
ATOM 816 C C . TYR A 1 105 ? -7.882 4.704 2.746 1.00 60.97 105 TYR A C 1
ATOM 818 O O . TYR A 1 105 ? -8.675 5.636 2.665 1.00 60.97 105 TYR A O 1
ATOM 826 N N . GLY A 1 106 ? -7.569 4.183 3.937 1.00 61.28 106 GLY A N 1
ATOM 827 C CA . GLY A 1 106 ? -8.086 4.781 5.182 1.00 61.28 106 GLY A CA 1
ATOM 828 C C . GLY A 1 106 ? -7.910 3.954 6.453 1.00 61.28 106 GLY A C 1
ATOM 829 O O . GLY A 1 106 ? -7.967 4.487 7.559 1.00 61.28 106 GLY A O 1
ATOM 830 N N . GLY A 1 107 ? -7.663 2.657 6.317 1.00 63.78 107 GLY A N 1
ATOM 831 C CA . GLY A 1 107 ? -7.531 1.721 7.419 1.00 63.78 107 GLY A CA 1
ATOM 832 C C . GLY A 1 107 ? -6.087 1.524 7.903 1.00 63.78 107 GLY A C 1
ATOM 833 O O . GLY A 1 107 ? -5.172 1.388 7.092 1.00 63.78 107 GLY A O 1
ATOM 834 N N . PRO A 1 108 ? -5.849 1.421 9.222 1.00 67.88 108 PRO A N 1
ATOM 835 C CA . PRO A 1 108 ? -4.531 1.113 9.787 1.00 67.88 108 PRO A CA 1
ATOM 836 C C . PRO A 1 108 ? -4.142 -0.372 9.671 1.00 67.88 108 PRO A C 1
ATOM 838 O O . PRO A 1 108 ? -3.030 -0.751 10.038 1.00 67.88 108 PRO A O 1
ATOM 841 N N . LEU A 1 109 ? -5.058 -1.234 9.221 1.00 82.50 109 LEU A N 1
ATOM 842 C CA . LEU A 1 109 ? -4.831 -2.668 9.078 1.00 82.50 109 LEU A CA 1
ATOM 843 C C . LEU A 1 109 ? -4.951 -3.074 7.609 1.00 82.50 109 LEU A C 1
ATOM 845 O O . LEU A 1 109 ? -5.945 -2.719 6.973 1.00 82.50 109 LEU A O 1
ATOM 849 N N . PRO A 1 110 ? -3.990 -3.847 7.077 1.00 81.81 110 PRO A N 1
ATOM 850 C CA . PRO A 1 110 ? -4.033 -4.273 5.690 1.00 81.81 110 PRO A CA 1
ATOM 851 C C . PRO A 1 110 ? -5.221 -5.206 5.464 1.00 81.81 110 PRO A C 1
ATOM 853 O O . PRO A 1 110 ? -5.480 -6.123 6.258 1.00 81.81 110 PRO A O 1
ATOM 856 N N . TYR A 1 111 ? -5.928 -4.965 4.368 1.00 86.38 111 TYR A N 1
ATOM 857 C CA . TYR A 1 111 ? -6.740 -5.988 3.736 1.00 86.38 111 TYR A CA 1
ATOM 858 C C . TYR A 1 111 ? -5.808 -6.829 2.847 1.00 86.38 111 TYR A C 1
ATOM 860 O O . TYR A 1 111 ? -4.721 -6.396 2.481 1.00 86.38 111 TYR A O 1
ATOM 868 N N . TYR A 1 112 ? -6.167 -8.073 2.567 1.00 86.44 112 TYR A N 1
ATOM 869 C CA . TYR A 1 112 ? -5.427 -8.929 1.645 1.00 86.44 112 TYR A CA 1
ATOM 870 C C . TYR A 1 112 ? -6.401 -9.391 0.572 1.00 86.44 112 TYR A C 1
ATOM 872 O O . TYR A 1 112 ? -7.157 -10.334 0.801 1.00 86.44 112 TYR A O 1
ATOM 880 N N . ASP A 1 113 ? -6.420 -8.711 -0.577 1.00 83.75 113 ASP A N 1
ATOM 881 C CA . ASP A 1 113 ? -7.314 -9.079 -1.681 1.00 83.75 113 ASP A CA 1
ATOM 882 C C . ASP A 1 113 ? -7.017 -10.522 -2.135 1.00 83.75 113 ASP A C 1
ATOM 884 O O . ASP A 1 113 ? -5.890 -10.793 -2.566 1.00 83.75 113 ASP A O 1
ATOM 888 N N . PRO A 1 114 ? -7.991 -11.452 -2.068 1.00 85.06 114 PRO A N 1
ATOM 889 C CA . PRO A 1 114 ? -7.802 -12.832 -2.508 1.00 85.06 114 PRO A CA 1
ATOM 890 C C . PRO A 1 114 ? -7.407 -12.984 -3.985 1.00 85.06 114 PRO A C 1
ATOM 892 O O . PRO A 1 114 ? -6.907 -14.041 -4.364 1.00 85.06 114 PRO A O 1
ATOM 895 N N . LYS A 1 115 ? -7.639 -11.965 -4.825 1.00 82.38 115 LYS A N 1
ATOM 896 C CA . LYS A 1 115 ? -7.236 -11.951 -6.241 1.00 82.38 115 LYS A CA 1
ATOM 897 C C . LYS A 1 115 ? -5.737 -11.719 -6.431 1.00 82.38 115 LYS A C 1
ATOM 899 O O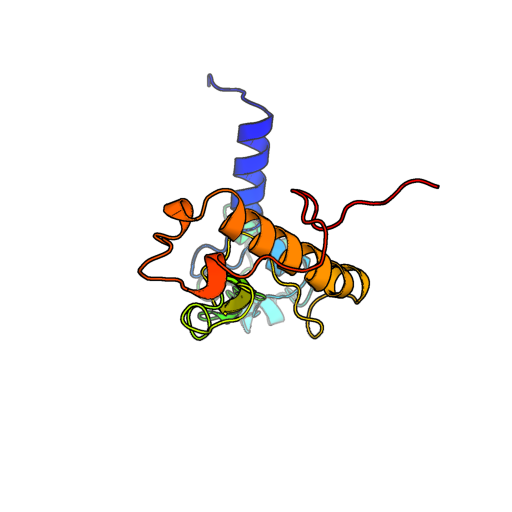 . LYS A 1 115 ? -5.198 -12.115 -7.458 1.00 82.38 115 LYS A O 1
ATOM 904 N N . ILE A 1 116 ? -5.086 -11.071 -5.463 1.00 79.00 116 ILE A N 1
ATOM 905 C CA . ILE A 1 116 ? -3.681 -10.641 -5.545 1.00 79.00 116 ILE A CA 1
ATOM 906 C C . ILE A 1 116 ? -2.814 -11.455 -4.581 1.00 79.00 116 ILE A C 1
ATOM 908 O O . ILE A 1 116 ? -1.722 -11.900 -4.928 1.00 79.00 116 ILE A O 1
ATOM 912 N N . TYR A 1 117 ? -3.294 -11.669 -3.355 1.00 79.25 117 TYR A N 1
ATOM 913 C CA . TYR A 1 117 ? -2.523 -12.321 -2.307 1.00 79.25 117 TYR A CA 1
ATOM 914 C C . TYR A 1 117 ? -2.808 -13.825 -2.226 1.00 79.25 117 TYR A C 1
ATOM 916 O O . TYR A 1 117 ? -3.964 -14.247 -2.295 1.00 79.25 117 TYR A O 1
ATOM 924 N N . PRO A 1 118 ? -1.779 -14.654 -1.961 1.00 85.25 118 PRO A N 1
ATOM 925 C CA . PRO A 1 118 ? -1.967 -16.071 -1.678 1.00 85.25 118 PRO A CA 1
ATOM 926 C C . PRO A 1 118 ? -2.982 -16.321 -0.556 1.00 85.25 118 PRO A C 1
ATOM 928 O O . PRO A 1 118 ? -3.045 -15.574 0.426 1.00 85.25 118 PRO A O 1
ATOM 931 N N . SER A 1 119 ? -3.698 -17.446 -0.639 1.00 85.50 119 SER A N 1
ATOM 932 C CA . SER A 1 119 ? -4.786 -17.809 0.287 1.00 85.50 119 SER A CA 1
ATOM 933 C C . SER A 1 119 ? -4.400 -17.759 1.772 1.00 85.50 119 SER A C 1
ATOM 935 O O . SER A 1 119 ? -5.244 -17.467 2.616 1.00 85.50 119 SER A O 1
ATOM 937 N N . ARG A 1 120 ? -3.122 -17.985 2.113 1.00 85.00 120 ARG A N 1
ATOM 938 C CA . ARG A 1 120 ? -2.610 -17.855 3.488 1.00 85.00 120 ARG A CA 1
ATOM 939 C C . ARG A 1 120 ? -2.826 -16.459 4.082 1.00 85.00 120 ARG A C 1
ATOM 941 O O . ARG A 1 120 ? -3.118 -16.360 5.263 1.00 85.00 120 ARG A O 1
ATOM 948 N N . PHE A 1 121 ? -2.696 -15.407 3.275 1.00 82.94 121 PHE A N 1
ATOM 949 C CA . PHE A 1 121 ? -2.878 -14.025 3.717 1.00 82.94 121 PHE A CA 1
ATOM 950 C C . PHE A 1 121 ? -4.348 -13.631 3.683 1.00 82.94 121 PHE A C 1
ATOM 952 O O . PHE A 1 121 ? -4.826 -13.000 4.617 1.00 82.94 121 PHE A O 1
ATOM 959 N N . ALA A 1 122 ? -5.097 -14.085 2.675 1.00 85.25 122 ALA A N 1
ATOM 960 C CA . ALA A 1 122 ? -6.541 -13.872 2.624 1.00 85.25 122 ALA A CA 1
ATOM 961 C C . ALA A 1 122 ? -7.257 -14.433 3.870 1.00 85.25 122 ALA A C 1
ATOM 963 O O . ALA A 1 122 ? -8.194 -13.815 4.360 1.00 85.25 122 ALA A O 1
ATOM 964 N N . LYS A 1 123 ? -6.776 -15.545 4.449 1.00 86.88 123 LYS A N 1
ATOM 965 C CA . LYS A 1 123 ? -7.282 -16.091 5.728 1.00 86.88 123 LYS A CA 1
ATOM 966 C C . LYS A 1 123 ? -7.065 -15.164 6.929 1.00 86.88 123 LYS A C 1
ATOM 968 O O . LYS A 1 123 ? -7.773 -15.274 7.924 1.00 86.88 123 LYS A O 1
ATOM 973 N N . GLU A 1 124 ? -6.104 -14.249 6.852 1.00 86.88 124 GLU A N 1
ATOM 974 C CA . GLU A 1 124 ? -5.820 -13.293 7.925 1.00 86.88 124 GLU A CA 1
ATOM 975 C C . GLU A 1 124 ? -6.766 -12.091 7.919 1.00 86.88 124 GLU A C 1
ATOM 977 O O . GLU A 1 124 ? -6.799 -11.330 8.888 1.00 86.88 124 GLU A O 1
ATOM 982 N N . ASN A 1 125 ? -7.572 -11.932 6.867 1.00 89.19 125 ASN A N 1
ATOM 983 C CA . ASN A 1 125 ? -8.568 -10.872 6.777 1.00 89.19 125 ASN A CA 1
ATOM 984 C C . ASN A 1 125 ? -9.598 -10.943 7.899 1.00 89.19 125 ASN A C 1
ATOM 986 O O . ASN A 1 125 ? -9.895 -9.908 8.488 1.00 89.19 125 ASN A O 1
ATOM 990 N N . ASP A 1 126 ? -10.066 -12.137 8.26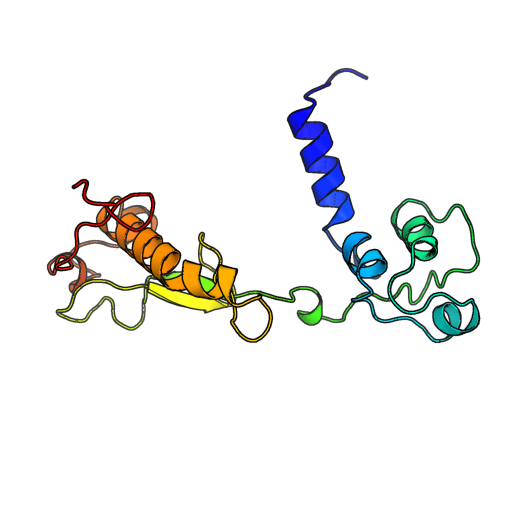6 1.00 88.81 126 ASP A N 1
ATOM 991 C CA . ASP A 1 126 ? -11.007 -12.299 9.379 1.00 88.81 126 ASP A CA 1
ATOM 992 C C . ASP A 1 126 ? -10.381 -11.815 10.690 1.00 88.81 126 ASP A C 1
ATOM 994 O O . ASP A 1 126 ? -10.982 -11.052 11.449 1.00 88.81 126 ASP A O 1
ATOM 998 N N . ARG A 1 127 ? -9.114 -12.178 10.921 1.00 89.25 127 ARG A N 1
ATOM 999 C CA . ARG A 1 127 ? -8.353 -11.727 12.089 1.00 89.25 127 ARG A CA 1
ATOM 1000 C C . ARG A 1 127 ? -8.164 -10.211 12.082 1.00 89.25 127 ARG A C 1
ATOM 1002 O O . ARG A 1 127 ? -8.312 -9.575 13.124 1.00 89.25 127 ARG A O 1
ATOM 1009 N N . ASN A 1 128 ? -7.830 -9.625 10.935 1.00 90.19 128 ASN A N 1
ATOM 1010 C CA . ASN A 1 128 ? -7.617 -8.186 10.797 1.00 90.19 128 ASN A CA 1
ATOM 1011 C C . ASN A 1 128 ? -8.923 -7.396 10.954 1.00 90.19 128 ASN A C 1
ATOM 1013 O O . ASN A 1 128 ? -8.924 -6.385 11.657 1.00 90.19 128 ASN A O 1
ATOM 1017 N N . ARG A 1 129 ? -10.045 -7.897 10.428 1.00 90.81 129 ARG A N 1
ATOM 1018 C CA . ARG A 1 129 ? -11.379 -7.340 10.681 1.00 90.81 129 ARG A CA 1
ATOM 1019 C C . ARG A 1 129 ? -11.666 -7.297 12.176 1.00 90.81 129 ARG A C 1
ATOM 1021 O O . ARG A 1 129 ? -12.008 -6.247 12.705 1.00 90.81 129 ARG A O 1
ATOM 1028 N N . LEU A 1 130 ? -11.429 -8.392 12.899 1.00 90.56 130 LEU A N 1
ATOM 1029 C CA . LEU A 1 130 ? -11.645 -8.435 14.350 1.00 90.56 130 LEU A CA 1
ATOM 1030 C C . LEU A 1 130 ? -10.706 -7.513 15.140 1.00 90.56 130 LEU A C 1
ATOM 1032 O O . LEU A 1 130 ? -11.116 -6.954 16.155 1.00 90.56 130 LEU A O 1
ATOM 1036 N N . ARG A 1 131 ? -9.467 -7.305 14.678 1.00 90.81 131 ARG A N 1
ATOM 1037 C CA . ARG A 1 131 ? -8.555 -6.299 15.254 1.00 90.81 131 ARG A CA 1
ATOM 1038 C C . ARG A 1 131 ? -9.061 -4.873 15.040 1.00 90.81 131 ARG A C 1
ATOM 1040 O O . ARG A 1 131 ? -8.912 -4.049 15.939 1.00 90.81 131 ARG A O 1
ATOM 1047 N N . CYS A 1 132 ? -9.657 -4.597 13.883 1.00 90.69 132 CYS A N 1
ATOM 1048 C CA . CYS A 1 132 ? -10.306 -3.320 13.603 1.00 90.69 132 CYS A CA 1
ATOM 1049 C C . CYS A 1 132 ? -11.527 -3.116 14.515 1.00 90.69 132 CYS A C 1
ATOM 1051 O O . CYS A 1 132 ? -11.631 -2.103 15.198 1.00 90.69 132 CYS A O 1
ATOM 1053 N N . VAL A 1 133 ? -12.394 -4.122 14.655 1.00 91.88 133 VAL A N 1
ATOM 1054 C CA . VAL A 1 133 ? -13.526 -4.038 15.592 1.00 91.88 133 VAL A CA 1
ATOM 1055 C C . VAL A 1 133 ? -13.028 -3.839 17.030 1.00 91.88 133 VAL A C 1
ATOM 1057 O O . VAL A 1 133 ? -13.544 -2.998 17.763 1.00 91.88 133 VAL A O 1
ATOM 1060 N N . TYR A 1 134 ? -11.966 -4.543 17.436 1.00 91.75 134 TYR A N 1
ATOM 1061 C CA . TYR A 1 134 ? -11.333 -4.338 18.740 1.00 91.75 134 TYR A CA 1
ATOM 1062 C C . TYR A 1 134 ? -10.870 -2.890 18.949 1.00 91.75 134 TYR A C 1
ATOM 1064 O O . TYR A 1 134 ? -11.087 -2.351 20.034 1.00 91.75 134 TYR A O 1
ATOM 1072 N N . SER A 1 135 ? -10.248 -2.246 17.953 1.00 90.00 135 SER A N 1
ATOM 1073 C CA . SER A 1 135 ? -9.778 -0.863 18.101 1.00 90.00 135 SER A CA 1
ATOM 1074 C C . SER A 1 135 ? -10.935 0.127 18.258 1.00 90.00 135 SER A C 1
ATOM 1076 O O . SER A 1 135 ? -10.824 1.018 19.101 1.00 90.00 135 SER A O 1
ATOM 1078 N N . ILE A 1 136 ? -12.054 -0.082 17.552 1.00 91.19 136 ILE A N 1
ATOM 1079 C CA . ILE A 1 136 ? -13.279 0.724 17.691 1.00 91.19 136 ILE A CA 1
ATOM 1080 C C . ILE A 1 136 ? -13.791 0.689 19.134 1.00 91.19 136 ILE A C 1
ATOM 1082 O O . ILE A 1 136 ? -13.961 1.735 19.751 1.00 91.19 136 ILE A O 1
ATOM 1086 N N . TYR A 1 137 ? -13.984 -0.501 19.714 1.00 90.38 137 TYR A N 1
ATOM 1087 C CA . TYR A 1 137 ? -14.493 -0.615 21.089 1.00 90.38 137 TYR A CA 1
ATOM 1088 C C . TYR A 1 137 ? -13.462 -0.225 22.152 1.00 90.38 137 TYR A C 1
ATOM 1090 O O . TYR A 1 137 ? -13.834 0.205 23.243 1.00 90.38 137 TYR A O 1
ATOM 1098 N N . LYS A 1 138 ? -12.164 -0.405 21.877 1.00 92.06 138 LYS A N 1
ATOM 1099 C CA . LYS A 1 138 ? -11.101 -0.102 22.841 1.00 92.06 138 LYS A CA 1
ATOM 1100 C C . LYS A 1 138 ? -10.833 1.397 22.959 1.00 92.06 138 LYS A C 1
ATOM 1102 O O . LYS A 1 138 ? -10.519 1.850 24.058 1.00 92.06 138 LYS A O 1
ATOM 1107 N N . ASN A 1 139 ? -10.895 2.132 21.850 1.00 90.62 139 ASN A N 1
ATOM 1108 C CA . ASN A 1 139 ? -10.678 3.575 21.818 1.00 90.62 139 ASN A CA 1
ATOM 1109 C C . ASN A 1 139 ? -11.527 4.239 20.712 1.00 90.62 139 ASN A C 1
ATOM 1111 O O . ASN A 1 139 ? -10.982 4.632 19.677 1.00 90.62 139 ASN A O 1
ATOM 1115 N N . PRO A 1 140 ? -12.847 4.392 20.920 1.00 89.94 140 PRO A N 1
ATOM 1116 C CA . PRO A 1 140 ? -13.750 4.942 19.904 1.00 89.94 140 PRO A CA 1
ATOM 1117 C C . PRO A 1 140 ? -13.411 6.397 19.539 1.00 89.94 140 PRO A C 1
ATOM 1119 O O . PRO A 1 140 ? -13.569 6.803 18.387 1.00 89.94 140 PRO A O 1
ATOM 1122 N N . GLY A 1 141 ? -12.821 7.155 20.471 1.00 88.69 141 GLY A N 1
ATOM 1123 C CA . GLY A 1 141 ? -12.369 8.528 20.233 1.00 88.69 141 GLY A CA 1
ATOM 1124 C C . GLY A 1 141 ? -11.305 8.657 19.136 1.00 88.69 141 GLY A C 1
ATOM 1125 O O . GLY A 1 141 ? -11.262 9.681 18.459 1.00 88.69 141 GLY A O 1
ATOM 1126 N N . MET A 1 142 ? -10.509 7.608 18.879 1.00 87.12 142 MET A N 1
ATOM 1127 C CA . MET A 1 142 ? -9.560 7.574 17.752 1.00 87.12 142 MET A CA 1
ATOM 1128 C C . MET A 1 142 ? -10.263 7.783 16.402 1.00 87.12 142 MET A C 1
ATOM 1130 O O . MET A 1 142 ? -9.697 8.379 15.491 1.00 87.12 142 MET A O 1
ATOM 1134 N N . PHE A 1 143 ? -11.507 7.322 16.301 1.00 87.38 143 PHE A N 1
ATOM 1135 C CA . PHE A 1 143 ? -12.339 7.379 15.105 1.00 87.38 143 PHE A CA 1
ATOM 1136 C C . PHE A 1 143 ? -13.405 8.478 15.187 1.00 87.38 143 PHE A C 1
ATOM 1138 O O . PHE A 1 143 ? -14.297 8.522 14.348 1.00 87.38 143 PHE A O 1
ATOM 1145 N N . ARG A 1 144 ? -13.324 9.368 16.190 1.00 88.44 144 ARG A N 1
ATOM 1146 C CA . ARG A 1 144 ? -14.353 10.380 16.494 1.00 88.44 144 ARG A CA 1
ATOM 1147 C C . ARG A 1 144 ? -15.740 9.764 16.731 1.00 88.44 144 ARG A C 1
ATOM 1149 O O . ARG A 1 144 ? -16.751 10.359 16.370 1.00 88.44 144 ARG A O 1
ATOM 1156 N N . LEU A 1 145 ? -15.777 8.574 17.327 1.00 89.25 145 LEU A N 1
ATOM 1157 C CA . LEU A 1 145 ? -17.009 7.859 17.649 1.00 89.25 145 LEU A CA 1
ATOM 1158 C C . LEU A 1 145 ? -17.369 8.026 19.124 1.00 89.25 145 LEU A C 1
ATOM 1160 O O . LEU A 1 145 ? -16.500 7.979 19.999 1.00 89.25 145 LEU A O 1
ATOM 1164 N N . ASP A 1 146 ? -18.662 8.149 19.385 1.00 89.50 146 ASP A N 1
ATOM 1165 C CA . ASP A 1 146 ? -19.276 8.165 20.706 1.00 89.50 146 ASP A CA 1
ATOM 1166 C C . ASP A 1 146 ? -20.668 7.509 20.661 1.00 89.50 146 ASP A C 1
ATOM 1168 O O . ASP A 1 146 ? -21.187 7.150 19.606 1.00 89.50 146 ASP A O 1
ATOM 1172 N N . GLU A 1 147 ? -21.293 7.308 21.820 1.00 85.81 147 GLU A N 1
ATOM 1173 C CA . GLU A 1 147 ? -22.612 6.666 21.892 1.00 85.81 147 GLU A CA 1
ATOM 1174 C C . GLU A 1 147 ? -23.766 7.496 21.296 1.00 85.81 147 GLU A C 1
ATOM 1176 O O . GLU A 1 147 ? -24.867 6.962 21.121 1.00 85.81 147 GLU A O 1
ATOM 1181 N N . GLY A 1 148 ? -23.544 8.785 21.030 1.00 86.56 148 GLY A N 1
ATOM 1182 C CA . GLY A 1 148 ? -24.505 9.691 20.409 1.00 86.56 148 GLY A CA 1
ATOM 1183 C C . GLY A 1 148 ? -24.471 9.624 18.883 1.00 86.56 148 GLY A C 1
ATOM 1184 O O . GLY A 1 148 ? -25.528 9.654 18.257 1.00 86.56 148 GLY A O 1
ATOM 1185 N N . ASN A 1 149 ? -23.283 9.483 18.288 1.00 88.06 149 ASN A N 1
ATOM 1186 C CA . ASN A 1 149 ? -23.105 9.397 16.837 1.00 88.06 149 ASN A CA 1
ATOM 1187 C C . ASN A 1 149 ? -22.982 7.957 16.301 1.00 88.06 149 ASN A C 1
ATOM 1189 O O . ASN A 1 149 ? -23.256 7.722 15.124 1.00 88.06 149 ASN A O 1
ATOM 1193 N N . ALA A 1 150 ? -22.642 6.989 17.158 1.00 90.69 150 ALA A N 1
ATOM 1194 C CA . ALA A 1 150 ? -22.470 5.583 16.806 1.00 90.69 150 ALA A CA 1
ATOM 1195 C C . ALA A 1 150 ? -23.236 4.643 17.765 1.00 90.69 150 ALA A C 1
ATOM 1197 O O . ALA A 1 150 ? -22.645 3.997 18.638 1.00 90.69 150 ALA A O 1
ATOM 1198 N N . PRO A 1 151 ? -24.566 4.504 17.584 1.00 91.44 151 PRO A N 1
ATOM 1199 C CA . PRO A 1 151 ? -25.419 3.525 18.267 1.00 91.44 151 PRO A CA 1
ATOM 1200 C C . PRO A 1 151 ? -24.881 2.088 18.310 1.00 91.44 151 PRO A C 1
ATOM 1202 O O . PRO A 1 151 ? -25.205 1.333 19.235 1.00 91.44 151 PRO A O 1
ATOM 1205 N N . CYS A 1 152 ? -24.043 1.701 17.347 1.00 91.56 152 CYS A N 1
ATOM 1206 C CA . CYS A 1 152 ? -23.439 0.377 17.315 1.00 91.56 152 CYS A CA 1
ATOM 1207 C C . CYS A 1 152 ? -22.541 0.079 18.532 1.00 91.56 152 CYS A C 1
ATOM 1209 O O . CYS A 1 152 ? -22.416 -1.077 18.950 1.00 91.56 152 CYS A O 1
ATOM 1211 N N . LEU A 1 153 ? -21.969 1.112 19.171 1.00 90.62 153 LEU A N 1
ATOM 1212 C CA . LEU A 1 153 ? -21.099 0.962 20.345 1.00 90.62 153 LEU A CA 1
ATOM 1213 C C . LEU A 1 153 ? -21.839 0.365 21.551 1.00 90.62 153 LEU A C 1
ATOM 1215 O O . LEU A 1 153 ? -21.230 -0.312 22.381 1.00 90.62 153 LEU A O 1
ATOM 1219 N N . LYS A 1 154 ? -23.164 0.544 21.616 1.00 90.19 154 LYS A N 1
ATOM 1220 C CA . LYS A 1 154 ? -24.019 -0.028 22.669 1.00 90.19 154 LYS A CA 1
ATOM 1221 C C . LYS A 1 154 ? -24.191 -1.541 22.521 1.00 90.19 154 LYS A C 1
ATOM 1223 O O . LYS A 1 154 ? -24.430 -2.241 23.502 1.00 90.19 154 LYS A O 1
ATOM 1228 N N . HIS A 1 155 ? -24.033 -2.063 21.307 1.00 89.50 155 HIS A N 1
ATOM 1229 C CA . HIS A 1 155 ? -24.220 -3.473 20.993 1.00 89.50 155 HIS A CA 1
ATOM 1230 C C . HIS A 1 155 ? -22.862 -4.166 20.958 1.00 89.50 155 HIS A C 1
ATOM 1232 O O . HIS A 1 155 ? -22.170 -4.138 19.950 1.00 89.50 155 HIS A O 1
ATOM 1238 N N . LYS A 1 156 ? -22.438 -4.791 22.057 1.00 83.88 156 LYS A N 1
ATOM 1239 C CA . LYS A 1 156 ? -21.143 -5.487 22.066 1.00 83.88 156 LYS A CA 1
ATOM 1240 C C . LYS A 1 156 ? -21.199 -6.778 21.235 1.00 83.88 156 LYS A C 1
ATOM 1242 O O . LYS A 1 156 ? -22.181 -7.519 21.330 1.00 83.88 156 LYS A O 1
ATOM 1247 N N . PRO A 1 157 ? -20.152 -7.090 20.453 1.00 84.12 157 PRO A N 1
ATOM 1248 C CA . PRO A 1 157 ? -20.078 -8.349 19.728 1.00 84.12 157 PRO A CA 1
ATOM 1249 C C . PRO A 1 157 ? -20.047 -9.534 20.700 1.00 84.12 157 PRO A C 1
ATOM 1251 O O . PRO A 1 157 ? -19.458 -9.466 21.777 1.00 84.12 157 PRO A O 1
ATOM 1254 N N . ARG A 1 158 ? -20.670 -10.650 20.301 1.00 79.75 158 ARG A N 1
ATOM 1255 C CA . ARG A 1 158 ? -20.790 -11.876 21.120 1.00 79.75 158 ARG A CA 1
ATOM 1256 C C . ARG A 1 158 ? -19.477 -12.657 21.277 1.00 79.75 158 ARG A C 1
ATOM 1258 O O . ARG A 1 158 ? -19.448 -13.680 21.950 1.00 79.75 158 ARG A O 1
ATOM 1265 N N . ILE A 1 159 ? -18.406 -12.191 20.642 1.00 80.81 159 ILE A N 1
ATOM 1266 C CA . ILE A 1 159 ? -17.079 -12.809 20.634 1.00 80.81 159 ILE A CA 1
ATOM 1267 C C . ILE A 1 159 ? -16.105 -12.003 21.496 1.00 80.81 159 ILE A C 1
ATOM 1269 O O . ILE A 1 159 ? -16.159 -10.775 21.543 1.00 80.81 159 ILE A O 1
ATOM 1273 N N . ALA A 1 160 ? -15.179 -12.694 22.162 1.00 79.44 160 ALA A N 1
ATOM 1274 C CA . ALA A 1 160 ? -14.129 -12.049 22.941 1.00 79.44 160 ALA A CA 1
ATOM 1275 C C . ALA A 1 160 ? -13.059 -11.455 22.010 1.00 79.44 160 ALA A C 1
ATOM 1277 O O . ALA A 1 160 ? -12.201 -12.169 21.488 1.00 79.44 160 ALA A O 1
ATOM 1278 N N . LEU A 1 161 ? -13.115 -10.139 21.809 1.00 83.19 161 LEU A N 1
ATOM 1279 C CA . LEU A 1 161 ? -12.146 -9.402 21.003 1.00 83.19 161 LEU A CA 1
ATOM 1280 C C . LEU A 1 161 ? -10.808 -9.242 21.736 1.00 83.19 161 LEU A C 1
ATOM 1282 O O . LEU A 1 161 ? -10.765 -8.985 22.940 1.00 83.19 161 LEU A O 1
ATOM 1286 N N . THR A 1 162 ? -9.705 -9.330 20.996 1.00 82.88 162 THR A N 1
ATOM 1287 C CA . THR A 1 162 ? -8.347 -9.105 21.513 1.00 82.88 162 THR A CA 1
ATOM 1288 C C . THR A 1 162 ? -7.549 -8.222 20.558 1.00 82.88 162 THR A C 1
ATOM 1290 O O . THR A 1 162 ? -7.873 -8.111 19.375 1.00 82.88 162 THR A O 1
ATOM 1293 N N . LYS A 1 163 ? -6.430 -7.663 21.040 1.00 81.38 163 LYS A N 1
ATOM 1294 C CA . LYS A 1 163 ? -5.471 -6.911 20.208 1.00 81.38 163 LYS A CA 1
ATOM 1295 C C . LYS A 1 163 ? -4.951 -7.722 19.009 1.00 81.38 163 LYS A C 1
ATOM 1297 O O . LYS A 1 163 ? -4.516 -7.142 18.020 1.00 81.38 163 LYS A O 1
ATOM 1302 N N . THR A 1 164 ? -4.979 -9.053 19.086 1.00 80.75 164 THR A N 1
ATOM 1303 C CA . THR A 1 164 ? -4.502 -9.952 18.028 1.00 80.75 164 THR A CA 1
ATOM 1304 C C . THR A 1 164 ? -5.619 -10.507 17.145 1.00 80.75 164 THR A C 1
ATOM 1306 O O . THR A 1 164 ? -5.293 -11.168 16.161 1.00 80.75 164 THR A O 1
ATOM 1309 N N . GLY A 1 165 ? -6.890 -10.189 17.412 1.00 66.75 165 GLY A N 1
ATOM 1310 C CA . GLY A 1 165 ? -8.054 -10.561 16.596 1.00 66.75 165 GLY A CA 1
ATOM 1311 C C . GLY A 1 165 ? -8.829 -11.783 17.100 1.00 66.75 165 GLY A C 1
ATOM 1312 O O . GLY A 1 165 ? -10.009 -11.893 16.815 1.00 66.75 165 GLY A O 1
ATOM 1313 N N . PHE A 1 166 ? -8.222 -12.650 17.914 1.00 68.25 166 PHE A N 1
ATOM 1314 C CA . PHE A 1 166 ? -8.898 -13.769 18.585 1.00 68.25 166 PHE A CA 1
ATOM 1315 C C . PHE A 1 166 ? -8.335 -13.967 19.996 1.00 68.25 166 PHE A C 1
ATOM 1317 O O . PHE A 1 166 ? -7.149 -13.716 20.241 1.00 68.25 166 PHE A O 1
ATOM 1324 N N . ARG A 1 167 ? -9.149 -14.470 20.931 1.00 52.25 167 ARG A N 1
ATOM 1325 C CA . ARG A 1 167 ? -8.625 -15.183 22.101 1.00 52.25 167 ARG A CA 1
ATOM 1326 C C . ARG A 1 167 ? -8.443 -16.631 21.658 1.00 52.25 167 ARG A C 1
ATOM 1328 O O . ARG A 1 167 ? -9.434 -17.330 21.481 1.00 52.25 167 ARG A O 1
ATOM 1335 N N . SER A 1 168 ? -7.201 -17.068 21.450 1.00 46.78 168 SER A N 1
ATOM 1336 C CA . SER A 1 168 ? -6.916 -18.504 21.448 1.00 46.78 168 SER A CA 1
ATOM 1337 C C . SER A 1 168 ? -7.258 -18.978 22.858 1.00 46.78 168 SER A C 1
ATOM 1339 O O . SER A 1 168 ? -6.526 -18.696 23.804 1.00 46.78 168 SER A O 1
ATOM 1341 N N . GLY A 1 169 ? -8.458 -19.525 23.037 1.00 39.06 169 GLY A N 1
ATOM 1342 C CA . GLY A 1 169 ? -8.818 -20.208 24.266 1.00 39.06 169 GLY A CA 1
ATOM 1343 C C . GLY A 1 169 ? -7.924 -21.432 24.372 1.00 39.06 169 GLY A C 1
ATOM 1344 O O . GLY A 1 169 ? -7.875 -22.234 23.444 1.00 39.06 169 GLY A O 1
ATOM 1345 N N . ASN A 1 170 ? -7.176 -21.511 25.466 1.00 36.25 170 ASN A N 1
ATOM 1346 C CA . ASN A 1 170 ? -6.497 -22.724 25.885 1.00 36.25 170 ASN A CA 1
ATOM 1347 C C . ASN A 1 170 ? -7.514 -23.878 25.981 1.00 36.25 170 ASN A C 1
ATOM 1349 O O . ASN A 1 170 ? -8.649 -23.659 26.414 1.00 36.25 170 ASN A O 1
ATOM 1353 N N . LEU A 1 171 ? -7.070 -25.078 25.598 1.00 31.14 171 LEU A N 1
ATOM 1354 C CA . LEU A 1 171 ? -7.408 -26.296 26.338 1.00 31.14 171 LEU A CA 1
ATOM 1355 C C . LEU A 1 171 ? -6.981 -26.123 27.800 1.00 31.14 171 LEU A C 1
ATOM 1357 O O . LEU A 1 171 ? -5.833 -25.663 28.002 1.00 31.14 171 LEU A O 1
#

Foldseek 3Di:
DDDPPVVVVVVVVVCQQLDADPPAAHQVCQQQQNFAADPQCVVLVSHGRDNVLVCLSVPVPPDSADVPRSTHDPDCSSVVFQWAWAWPLVPQQDQAATWIDIDRHDHPGGADPVVRDPPVRNVCNQQRRLLNSVCCQVCVVVVPDDCVSGVNNVHHDPADGDNRRHPPDDD

Radius of gyration: 21.95 Å; chains: 1; bounding box: 58×38×54 Å